Protein AF-A0A836XLI6-F1 (afdb_monomer)

Structure (mmCIF, N/CA/C/O backbone):
data_AF-A0A836XLI6-F1
#
_entry.id   AF-A0A836XLI6-F1
#
loop_
_atom_site.group_PDB
_atom_site.id
_atom_site.type_symbol
_atom_site.label_atom_id
_atom_site.label_alt_id
_atom_site.label_comp_id
_atom_site.label_asym_id
_atom_site.label_entity_id
_atom_site.label_seq_id
_atom_site.pdbx_PDB_ins_code
_atom_site.Cartn_x
_atom_site.Cartn_y
_atom_site.Cartn_z
_atom_site.occupancy
_atom_site.B_iso_or_equiv
_atom_site.auth_seq_id
_atom_site.auth_comp_id
_atom_site.auth_asym_id
_atom_site.auth_atom_id
_atom_site.pdbx_PDB_model_num
ATOM 1 N N . MET A 1 1 ? -6.931 20.296 6.540 1.00 57.06 1 MET A N 1
ATOM 2 C CA . MET A 1 1 ? -7.819 19.267 5.954 1.00 57.06 1 MET A CA 1
ATOM 3 C C . MET A 1 1 ? -8.195 18.285 7.064 1.00 57.06 1 MET A C 1
ATOM 5 O O . MET A 1 1 ? -7.883 17.111 6.977 1.00 57.06 1 MET A O 1
ATOM 9 N N . THR A 1 2 ? -8.775 18.793 8.158 1.00 67.94 2 THR A N 1
ATOM 10 C CA . THR A 1 2 ? -8.666 18.121 9.473 1.00 67.94 2 THR A CA 1
ATOM 11 C C . THR A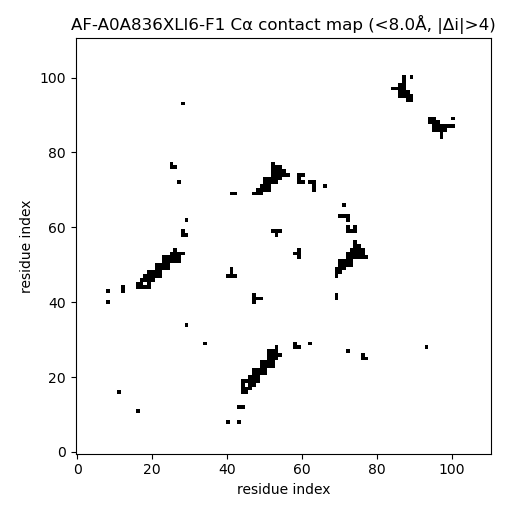 1 2 ? -10.036 17.875 10.111 1.00 67.94 2 THR A C 1
ATOM 13 O O . THR A 1 2 ? -10.339 16.750 10.477 1.00 67.94 2 THR A O 1
ATOM 16 N N . ILE A 1 3 ? -10.935 18.866 10.085 1.00 76.62 3 ILE A N 1
ATOM 17 C CA . ILE A 1 3 ? -12.250 18.778 10.752 1.00 76.62 3 ILE A CA 1
ATOM 18 C C . ILE A 1 3 ? -13.164 17.697 10.146 1.00 76.62 3 ILE A C 1
ATOM 20 O O . ILE A 1 3 ? -13.841 16.977 10.872 1.00 76.62 3 ILE A O 1
ATOM 24 N N . ILE A 1 4 ? -13.202 17.559 8.815 1.00 80.12 4 ILE A N 1
ATOM 25 C CA . ILE A 1 4 ? -14.083 16.571 8.160 1.00 80.12 4 ILE A CA 1
ATOM 26 C C . ILE A 1 4 ? -13.620 15.142 8.474 1.00 80.12 4 ILE A C 1
ATOM 28 O O . ILE A 1 4 ? -14.447 14.295 8.804 1.00 80.12 4 ILE A O 1
ATOM 32 N N . THR A 1 5 ? -12.310 14.888 8.414 1.00 86.62 5 THR A N 1
ATOM 3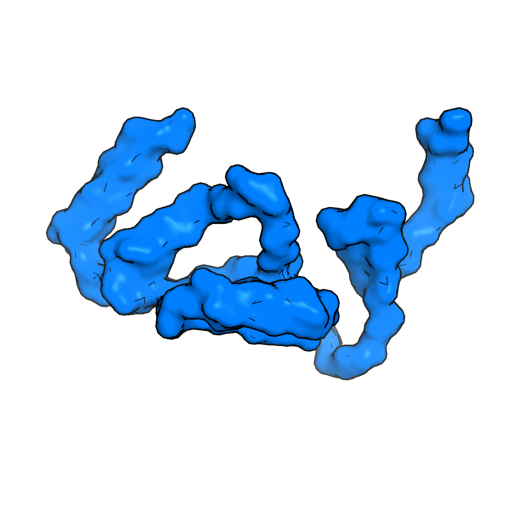3 C CA . THR A 1 5 ? -11.724 13.580 8.729 1.00 86.62 5 THR A CA 1
ATOM 34 C C . THR A 1 5 ? -11.951 13.221 10.194 1.00 86.62 5 THR A C 1
ATOM 36 O O . THR A 1 5 ? -12.430 12.130 10.484 1.00 86.62 5 THR A O 1
ATOM 39 N N . GLU A 1 6 ? -11.696 14.149 11.117 1.00 89.19 6 GLU A N 1
ATOM 40 C CA . GLU A 1 6 ? -11.934 13.948 12.551 1.00 89.19 6 GLU A CA 1
ATOM 41 C C . GLU A 1 6 ? -13.405 13.634 12.849 1.00 89.19 6 GLU A C 1
ATOM 43 O O . GLU A 1 6 ? -13.694 12.663 13.550 1.00 89.19 6 GLU A O 1
ATOM 48 N N . ASN A 1 7 ? -14.338 14.389 12.259 1.00 93.88 7 ASN A N 1
ATOM 49 C CA . ASN A 1 7 ? -15.774 14.150 12.420 1.00 93.88 7 ASN A CA 1
ATOM 50 C C . ASN A 1 7 ? -16.193 12.781 11.875 1.00 93.88 7 ASN A C 1
ATOM 52 O O . ASN A 1 7 ? -17.010 12.098 12.489 1.00 93.88 7 ASN A O 1
ATOM 56 N N . PHE A 1 8 ? -15.634 12.361 10.738 1.00 93.31 8 PHE A N 1
ATOM 57 C CA . PHE A 1 8 ? -15.926 11.0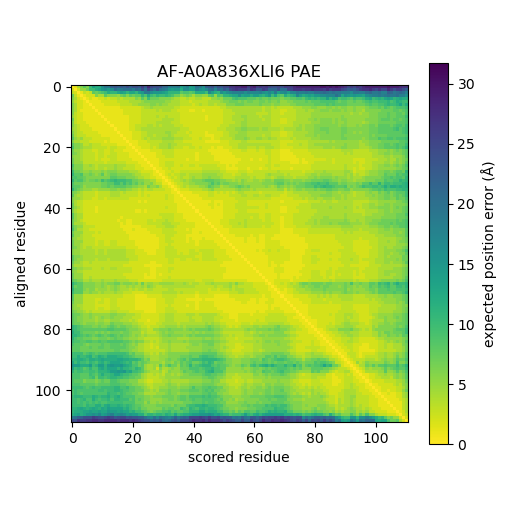53 10.161 1.00 93.31 8 PHE A CA 1
ATOM 58 C C . PHE A 1 8 ? -15.395 9.908 11.033 1.00 93.31 8 PHE A C 1
ATOM 60 O O . PHE A 1 8 ? -16.112 8.944 11.290 1.00 93.31 8 PHE A O 1
ATOM 67 N N . LEU A 1 9 ? -14.170 10.027 11.549 1.00 94.31 9 LEU A N 1
ATOM 68 C CA . LEU A 1 9 ? -13.590 9.033 12.454 1.00 94.31 9 LEU A CA 1
ATOM 69 C C . LEU A 1 9 ? -14.363 8.949 13.778 1.00 94.31 9 LEU A C 1
ATOM 71 O O . LEU A 1 9 ? -14.579 7.851 14.290 1.00 94.31 9 LEU A O 1
ATOM 75 N N . ALA A 1 10 ? -14.820 10.084 14.315 1.00 95.31 10 ALA A N 1
ATOM 76 C CA . ALA A 1 10 ? -15.686 10.122 15.493 1.00 95.31 10 ALA A CA 1
ATOM 77 C C . ALA A 1 10 ? -17.037 9.439 15.226 1.00 95.31 10 ALA A C 1
ATOM 79 O O . ALA A 1 10 ? -17.460 8.590 16.008 1.00 95.31 10 ALA A O 1
ATOM 80 N N . PHE A 1 11 ? -17.663 9.736 14.084 1.00 95.88 11 PHE A N 1
ATOM 81 C CA . PHE A 1 11 ? -18.897 9.086 13.650 1.00 95.88 11 PHE A CA 1
ATOM 82 C C . PHE A 1 11 ? -18.741 7.562 13.533 1.00 95.88 11 PHE A C 1
ATOM 84 O O . PHE A 1 11 ? -19.608 6.821 13.994 1.00 95.88 11 PHE A O 1
ATOM 91 N N . LEU A 1 12 ? -17.634 7.074 12.963 1.00 95.44 12 LEU A N 1
ATOM 92 C CA . LEU A 1 12 ? -17.371 5.636 12.856 1.00 95.44 12 LEU A CA 1
ATOM 93 C C . LEU A 1 12 ? -17.192 4.978 14.227 1.00 95.44 12 LEU A C 1
ATOM 95 O O . LEU A 1 12 ? -17.747 3.908 14.458 1.00 95.44 12 LEU A O 1
ATOM 99 N N . LYS A 1 13 ? -16.476 5.630 15.149 1.00 95.12 13 LYS A N 1
ATOM 100 C CA . LYS A 1 13 ? -16.319 5.142 16.529 1.00 95.12 13 LYS A CA 1
ATOM 101 C C . LYS A 1 13 ? -17.656 5.023 17.260 1.00 95.12 13 LYS A C 1
ATOM 103 O O . LYS A 1 13 ? -17.821 4.109 18.057 1.00 95.12 13 LYS A O 1
ATOM 108 N N . GLU A 1 14 ? -18.593 5.932 17.007 1.00 97.31 14 GLU A N 1
ATOM 109 C CA . GLU A 1 14 ? -19.912 5.918 17.645 1.00 97.31 14 GLU A CA 1
ATOM 110 C C . GLU A 1 14 ? -20.857 4.889 17.011 1.00 97.31 14 GLU A C 1
ATOM 112 O O . GLU A 1 14 ? -21.543 4.151 17.715 1.00 97.31 14 GLU A O 1
ATOM 117 N N . THR A 1 15 ? -20.899 4.830 15.680 1.00 97.56 15 THR A N 1
ATOM 118 C CA . THR A 1 15 ? -21.930 4.072 14.954 1.00 97.56 15 THR A CA 1
ATOM 119 C C . THR A 1 15 ? -21.515 2.658 14.569 1.00 97.56 15 THR A C 1
ATOM 121 O O . THR A 1 15 ? -22.375 1.792 14.417 1.00 97.56 15 THR A O 1
ATOM 124 N N . ALA A 1 16 ? -20.215 2.410 14.410 1.00 96.88 16 ALA A N 1
ATOM 125 C CA . ALA A 1 16 ? -19.673 1.123 13.994 1.00 96.88 16 ALA A CA 1
ATOM 126 C C . ALA A 1 16 ? -18.295 0.849 14.641 1.00 96.88 16 ALA A C 1
ATOM 128 O O . ALA A 1 16 ? -17.317 0.628 13.921 1.00 96.88 16 ALA A O 1
ATOM 129 N N . PRO A 1 17 ? -18.196 0.838 15.988 1.00 95.94 17 PRO A N 1
ATOM 130 C CA . PRO A 1 17 ? -16.921 0.687 16.701 1.00 95.94 17 PRO A CA 1
ATOM 131 C C . PRO A 1 17 ? -16.178 -0.609 16.355 1.00 95.94 17 PRO A C 1
ATOM 133 O O . PRO A 1 17 ? -14.950 -0.635 16.354 1.00 95.94 17 PRO A O 1
ATOM 136 N N . ASP A 1 18 ? -16.917 -1.665 16.015 1.00 96.06 18 ASP A N 1
ATOM 137 C CA . ASP A 1 18 ? -16.364 -2.987 15.717 1.00 96.06 18 ASP A CA 1
ATOM 138 C C . ASP A 1 18 ? -16.196 -3.254 14.215 1.00 96.06 18 ASP A C 1
ATOM 140 O O . ASP A 1 18 ? -15.916 -4.394 13.830 1.00 96.06 18 ASP A O 1
ATOM 144 N N . LEU A 1 19 ? -16.369 -2.237 13.357 1.00 96.19 19 LEU A N 1
ATOM 145 C CA . LEU A 1 19 ? -16.247 -2.382 11.907 1.00 96.19 19 LEU A CA 1
ATOM 146 C C . LEU A 1 19 ? -14.900 -3.016 11.538 1.00 96.19 19 LEU A C 1
ATOM 148 O O . LEU A 1 19 ? -13.835 -2.426 11.722 1.00 96.19 19 LEU A O 1
ATOM 152 N N . ALA A 1 20 ? -14.970 -4.220 10.977 1.00 96.19 20 ALA A N 1
ATOM 153 C CA . ALA A 1 20 ? -13.823 -4.899 10.404 1.00 96.19 20 ALA A CA 1
ATOM 154 C C . ALA A 1 20 ? -13.593 -4.392 8.977 1.00 96.19 20 ALA A C 1
ATOM 156 O O . ALA A 1 20 ? -14.464 -4.507 8.113 1.00 96.19 20 ALA A O 1
ATOM 157 N N . LEU A 1 21 ? -12.408 -3.842 8.733 1.00 94.88 21 LEU A N 1
ATOM 158 C CA . LEU A 1 21 ? -11.997 -3.305 7.440 1.00 94.88 21 LEU A CA 1
ATOM 159 C C . LEU A 1 21 ? -10.601 -3.825 7.109 1.00 94.88 21 LEU A C 1
ATOM 161 O O . LEU A 1 21 ? -9.741 -3.910 7.980 1.00 94.88 21 LEU A O 1
ATOM 165 N N . THR A 1 22 ? -10.350 -4.159 5.849 1.00 97.06 22 THR A N 1
ATOM 166 C CA . THR A 1 22 ? -8.996 -4.443 5.365 1.00 97.06 22 THR A CA 1
ATOM 167 C C . THR A 1 22 ? -8.705 -3.546 4.177 1.00 97.06 22 THR A C 1
ATOM 169 O O . THR A 1 22 ? -9.393 -3.617 3.161 1.00 97.06 22 THR A O 1
ATOM 172 N N . THR A 1 23 ? -7.695 -2.697 4.325 1.00 96.62 23 THR A N 1
ATOM 173 C CA . THR A 1 23 ? -7.226 -1.777 3.290 1.00 96.62 23 THR A CA 1
ATOM 174 C C . THR A 1 23 ? -6.009 -2.372 2.600 1.00 96.62 23 THR A C 1
ATOM 176 O O . THR A 1 23 ? -5.116 -2.897 3.264 1.00 96.62 23 THR A O 1
ATOM 179 N N . LEU A 1 24 ? -5.974 -2.279 1.271 1.00 97.12 24 LEU A N 1
ATOM 180 C CA . LEU A 1 24 ? -4.802 -2.624 0.472 1.00 97.12 24 LEU A CA 1
ATOM 181 C C . LEU A 1 24 ? -4.082 -1.337 0.064 1.00 97.12 24 LEU A C 1
ATOM 183 O O . LEU A 1 24 ? -4.702 -0.464 -0.542 1.00 97.12 24 LEU A O 1
ATOM 187 N N . GLU A 1 25 ? -2.794 -1.233 0.374 1.00 96.12 25 GLU A N 1
ATOM 188 C CA . GLU A 1 25 ? -1.939 -0.108 -0.021 1.00 96.12 25 GLU A CA 1
ATOM 189 C C . GLU A 1 25 ? -0.904 -0.588 -1.043 1.00 96.12 25 GLU A C 1
ATOM 191 O O . GLU A 1 25 ? -0.079 -1.452 -0.744 1.00 96.12 25 GLU A O 1
ATOM 196 N N . ILE A 1 26 ? -0.979 -0.077 -2.275 1.00 94.44 26 ILE A N 1
ATOM 197 C CA . ILE A 1 26 ? -0.129 -0.526 -3.385 1.00 94.44 26 ILE A CA 1
ATOM 198 C C . ILE A 1 26 ? 0.926 0.540 -3.660 1.00 94.44 26 ILE A C 1
ATOM 200 O O . ILE A 1 26 ? 0.578 1.644 -4.068 1.00 94.44 26 ILE A O 1
ATOM 204 N N . GLY A 1 27 ? 2.201 0.195 -3.469 1.00 92.31 27 GLY A N 1
ATOM 205 C CA . GLY A 1 27 ? 3.293 1.166 -3.495 1.00 92.31 27 GLY A CA 1
ATOM 206 C C . GLY A 1 27 ? 3.386 1.929 -2.176 1.00 92.31 27 GLY A C 1
ATOM 207 O O . GLY A 1 27 ? 3.325 3.153 -2.172 1.00 92.31 27 GLY A O 1
ATOM 208 N N . ALA A 1 28 ? 3.520 1.200 -1.065 1.00 94.31 28 ALA A N 1
ATOM 209 C CA . ALA A 1 28 ? 3.499 1.730 0.304 1.00 94.31 28 ALA A CA 1
ATOM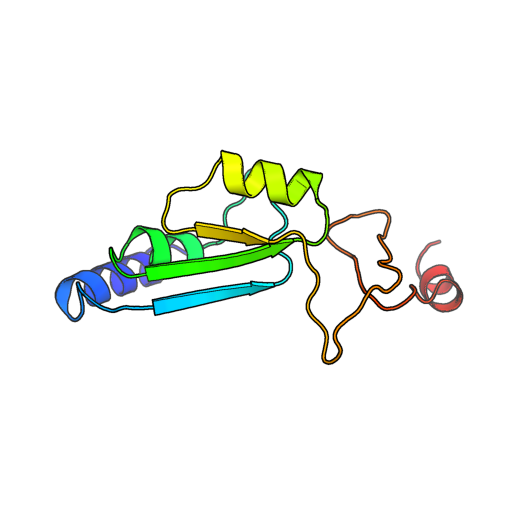 210 C C . ALA A 1 28 ? 4.786 2.482 0.713 1.00 94.31 28 ALA A C 1
ATOM 212 O O . ALA A 1 28 ? 5.220 2.426 1.865 1.00 94.31 28 ALA A O 1
ATOM 213 N N . ARG A 1 29 ? 5.451 3.146 -0.236 1.00 90.31 29 ARG A N 1
ATOM 214 C CA . ARG A 1 29 ? 6.763 3.753 -0.022 1.00 90.31 29 ARG A CA 1
ATOM 215 C C . ARG A 1 29 ? 6.687 4.844 1.039 1.00 90.31 29 ARG A C 1
ATOM 217 O O . ARG A 1 29 ? 6.009 5.852 0.864 1.00 90.31 29 ARG A O 1
ATOM 224 N N . LYS A 1 30 ? 7.481 4.695 2.100 1.00 88.69 30 LYS A N 1
ATOM 225 C CA . LYS A 1 30 ? 7.615 5.717 3.141 1.00 88.69 30 LYS A CA 1
ATOM 226 C C . LYS A 1 30 ? 8.260 6.982 2.571 1.00 88.69 30 LYS A C 1
ATOM 228 O O . LYS A 1 30 ? 9.388 6.944 2.075 1.00 88.69 30 LYS A O 1
ATOM 233 N N . ILE A 1 31 ? 7.571 8.113 2.697 1.00 86.69 31 ILE A N 1
ATOM 234 C CA . ILE A 1 31 ? 8.111 9.444 2.405 1.00 86.69 31 ILE A CA 1
ATOM 235 C C . ILE A 1 31 ? 8.447 10.114 3.740 1.00 86.69 31 ILE A C 1
ATOM 237 O O . ILE A 1 31 ? 7.636 10.155 4.664 1.00 86.69 31 ILE A O 1
ATOM 241 N N . ALA A 1 32 ? 9.684 10.592 3.881 1.00 84.81 32 ALA A N 1
ATOM 242 C CA . ALA A 1 32 ? 10.161 11.148 5.142 1.00 84.81 32 ALA A CA 1
ATOM 243 C C . ALA A 1 32 ? 9.323 12.363 5.579 1.00 84.81 32 ALA A C 1
ATOM 245 O O . ALA A 1 32 ? 9.199 13.336 4.842 1.00 84.81 32 ALA A O 1
ATOM 246 N N . GLY A 1 33 ? 8.798 12.316 6.807 1.00 84.44 33 GLY A N 1
ATOM 247 C CA . GLY A 1 33 ? 7.958 13.380 7.367 1.00 84.44 33 GLY A CA 1
ATOM 248 C C . GLY A 1 33 ? 6.492 13.325 6.933 1.00 84.44 33 GLY A C 1
ATOM 249 O O . GLY A 1 33 ? 5.713 14.173 7.364 1.00 84.44 33 GLY A O 1
ATOM 250 N N . GLU A 1 34 ? 6.109 12.329 6.137 1.00 86.31 34 GLU A N 1
ATOM 251 C CA . GLU A 1 34 ? 4.742 12.145 5.667 1.00 86.31 34 GLU A CA 1
ATOM 252 C C . GLU A 1 34 ? 4.147 10.844 6.212 1.00 86.31 34 GLU A C 1
ATOM 254 O O . GLU A 1 34 ? 4.832 9.870 6.526 1.00 86.31 34 GLU A O 1
ATOM 259 N N . THR A 1 35 ? 2.834 10.852 6.395 1.00 87.12 35 THR A N 1
ATOM 260 C CA . THR A 1 35 ? 2.045 9.673 6.740 1.00 87.12 35 THR A CA 1
ATOM 261 C C . THR A 1 35 ? 0.760 9.766 5.955 1.00 87.12 35 THR A C 1
ATOM 263 O O . THR A 1 35 ? 0.141 10.833 5.901 1.00 87.12 35 THR A O 1
ATOM 266 N N . GLU A 1 36 ? 0.356 8.650 5.366 1.00 90.25 36 GLU A N 1
ATOM 267 C CA . GLU A 1 36 ? -0.864 8.604 4.587 1.00 90.25 36 GLU A CA 1
ATOM 268 C C . GLU A 1 36 ? -2.076 8.929 5.475 1.00 90.25 36 GLU A C 1
ATOM 270 O O . GLU A 1 36 ? -2.288 8.276 6.504 1.00 90.25 36 GLU A O 1
ATOM 275 N N . PRO A 1 37 ? -2.918 9.917 5.116 1.00 89.62 37 PRO A N 1
ATOM 276 C CA . PRO A 1 37 ? -4.037 10.330 5.963 1.00 89.62 37 PRO A CA 1
ATOM 277 C C . PRO A 1 37 ? -5.002 9.187 6.305 1.00 89.62 37 PRO A C 1
ATOM 279 O O . PRO A 1 37 ? -5.591 9.170 7.386 1.00 89.62 37 PRO A O 1
ATOM 282 N N . PHE A 1 38 ? -5.149 8.200 5.415 1.00 90.31 38 PHE A N 1
ATOM 283 C CA . PHE A 1 38 ? -6.020 7.048 5.647 1.00 90.31 38 PHE A CA 1
ATOM 284 C C . PHE A 1 38 ? -5.471 6.066 6.694 1.00 90.31 38 PHE A C 1
ATOM 286 O O . PHE A 1 38 ? -6.247 5.270 7.224 1.00 90.31 38 PHE A O 1
ATOM 293 N N . HIS A 1 39 ? -4.193 6.146 7.090 1.00 93.75 39 HIS A N 1
ATOM 294 C CA . HIS A 1 39 ? -3.669 5.378 8.230 1.00 93.75 39 HIS A CA 1
ATOM 295 C C . HIS A 1 39 ? -4.397 5.739 9.534 1.00 93.75 39 HIS A C 1
ATOM 297 O O . HIS A 1 39 ? -4.547 4.891 10.413 1.00 93.75 39 HIS A O 1
ATOM 303 N N . GLN A 1 40 ? -4.941 6.960 9.649 1.00 93.19 40 GLN A N 1
ATOM 304 C CA . GLN A 1 40 ? -5.760 7.362 10.799 1.00 93.19 40 GLN A CA 1
ATOM 305 C C . GLN A 1 40 ? -7.029 6.516 10.951 1.00 93.19 40 GLN A C 1
ATOM 307 O O . GLN A 1 40 ? -7.469 6.294 12.077 1.00 93.19 40 GLN A O 1
ATOM 312 N N . LEU A 1 41 ? -7.605 6.021 9.849 1.00 93.56 41 LEU A N 1
ATOM 313 C CA . LEU A 1 41 ? -8.759 5.120 9.884 1.00 93.56 41 LEU A CA 1
ATOM 314 C C . LEU A 1 41 ? -8.386 3.777 10.516 1.00 93.56 41 LEU A C 1
ATOM 316 O O . LEU A 1 41 ? -9.108 3.282 11.380 1.00 93.56 41 LEU A O 1
ATOM 320 N N . ILE A 1 42 ? -7.233 3.231 10.123 1.00 95.75 42 ILE A N 1
ATOM 321 C CA . ILE A 1 42 ? -6.718 1.957 10.636 1.00 95.75 42 ILE A CA 1
ATOM 322 C C . ILE A 1 42 ? -6.424 2.070 12.132 1.00 95.75 42 ILE A C 1
ATOM 324 O O . ILE A 1 42 ? -6.898 1.260 12.918 1.00 95.75 42 ILE A O 1
ATOM 328 N N . ASN A 1 43 ? -5.756 3.151 12.537 1.00 93.44 43 ASN A N 1
ATOM 329 C CA . ASN A 1 43 ? -5.439 3.430 13.940 1.00 93.44 43 ASN A CA 1
ATOM 330 C C . ASN A 1 43 ? -6.672 3.774 14.802 1.00 93.44 43 ASN A C 1
ATOM 332 O O . ASN A 1 43 ? -6.581 3.820 16.027 1.00 93.44 43 ASN A O 1
ATOM 336 N N . THR A 1 44 ? -7.817 4.076 14.182 1.00 94.19 44 THR A N 1
ATOM 337 C CA . THR A 1 44 ? -9.058 4.472 14.870 1.00 94.19 44 THR A CA 1
ATOM 338 C C . THR A 1 44 ? -9.916 3.270 15.245 1.00 94.19 44 THR A C 1
ATOM 340 O O . THR A 1 44 ? -10.516 3.283 16.321 1.00 94.19 44 THR A O 1
ATOM 343 N N . LEU A 1 45 ? -10.009 2.271 14.366 1.00 95.44 45 LEU A N 1
ATOM 344 C CA . LEU A 1 45 ? -10.895 1.120 14.530 1.00 95.44 45 LEU A CA 1
ATOM 345 C C . LEU A 1 45 ? -10.083 -0.120 14.932 1.00 95.44 45 LEU A C 1
ATOM 347 O O . LEU A 1 45 ? -9.158 -0.486 14.209 1.00 95.44 45 LEU A O 1
ATOM 351 N N . PRO A 1 46 ? -10.440 -0.824 16.020 1.00 95.31 46 PRO A N 1
ATOM 352 C CA . PRO A 1 46 ? -9.652 -1.949 16.533 1.00 95.31 46 PRO A CA 1
ATOM 353 C C . PRO A 1 46 ? -9.577 -3.135 15.559 1.00 95.31 46 PRO A C 1
ATOM 355 O O . PRO A 1 46 ? -8.605 -3.886 15.566 1.00 95.31 46 PRO A O 1
ATOM 358 N N . ASN A 1 47 ? -10.593 -3.294 14.704 1.00 96.62 47 ASN A N 1
ATOM 359 C CA . ASN A 1 47 ? -10.688 -4.386 13.733 1.00 96.62 47 ASN A CA 1
ATOM 360 C C . ASN A 1 47 ? -10.288 -3.964 12.310 1.00 96.62 47 ASN A C 1
ATOM 362 O O . ASN A 1 47 ? -10.446 -4.751 11.371 1.00 96.62 47 ASN A O 1
ATOM 366 N N . ALA A 1 48 ? -9.787 -2.739 12.127 1.00 97.06 48 ALA A N 1
ATOM 367 C CA . ALA A 1 48 ? -9.234 -2.311 10.852 1.00 97.06 48 ALA A CA 1
ATOM 368 C C . ALA A 1 48 ? -7.801 -2.829 10.684 1.00 97.06 48 ALA A C 1
ATOM 370 O O . ALA A 1 48 ? -7.032 -2.911 11.641 1.00 97.06 48 ALA A O 1
ATOM 371 N N . LYS A 1 49 ? -7.446 -3.192 9.455 1.00 98.06 49 LYS A N 1
ATOM 372 C CA . LYS A 1 49 ? -6.123 -3.700 9.092 1.00 98.06 49 LYS A CA 1
ATOM 373 C C . LYS A 1 49 ? -5.650 -3.088 7.787 1.00 98.06 49 LYS A C 1
ATOM 375 O O . LYS A 1 49 ? -6.466 -2.767 6.920 1.00 98.06 49 LYS A O 1
ATOM 380 N N . LEU A 1 50 ? -4.338 -3.002 7.632 1.00 98.12 50 LEU A N 1
ATOM 381 C CA . LEU A 1 50 ? -3.685 -2.609 6.396 1.00 98.12 50 LEU A CA 1
ATOM 382 C C . LEU A 1 50 ? -2.748 -3.711 5.912 1.00 98.12 50 LEU A C 1
ATOM 384 O O . LEU A 1 50 ? -1.922 -4.221 6.667 1.00 98.12 50 LEU A O 1
ATOM 388 N N . VAL A 1 51 ? -2.869 -4.039 4.630 1.00 98.06 51 VAL A N 1
ATOM 389 C CA . VAL A 1 51 ? -1.949 -4.908 3.899 1.00 98.06 51 VAL A CA 1
ATOM 390 C C . VAL A 1 51 ? -1.271 -4.058 2.831 1.00 98.06 51 VAL A C 1
ATOM 392 O O . VAL A 1 51 ? -1.903 -3.659 1.851 1.00 98.06 51 VAL A O 1
ATOM 395 N N . GLY A 1 52 ? 0.002 -3.750 3.048 1.00 97.38 52 GLY A N 1
ATOM 396 C CA . GLY A 1 52 ? 0.803 -2.914 2.166 1.00 97.38 52 GLY A CA 1
ATOM 397 C C . GLY A 1 52 ? 1.729 -3.729 1.270 1.00 97.38 52 GLY A C 1
ATOM 398 O O . GLY A 1 52 ? 2.220 -4.791 1.651 1.00 97.38 52 GLY A O 1
ATOM 399 N N . PHE A 1 53 ? 1.993 -3.213 0.078 1.00 97.00 53 PHE A N 1
ATOM 400 C CA . PHE A 1 53 ? 2.913 -3.796 -0.892 1.00 97.00 53 PHE A CA 1
ATOM 401 C C . PHE A 1 53 ? 3.978 -2.762 -1.259 1.00 97.00 53 PHE A C 1
ATOM 403 O O . PHE A 1 53 ? 3.660 -1.730 -1.852 1.00 97.00 53 PHE A O 1
ATOM 410 N N . GLU A 1 54 ? 5.234 -3.044 -0.918 1.00 95.62 54 GLU A N 1
ATOM 411 C CA . GLU A 1 54 ? 6.404 -2.242 -1.294 1.00 95.62 54 GLU A CA 1
ATOM 412 C C . GLU A 1 54 ? 7.444 -3.185 -1.904 1.00 95.62 54 GLU A C 1
ATOM 414 O O . GLU A 1 54 ? 7.965 -4.024 -1.182 1.00 95.62 54 GLU A O 1
ATOM 419 N N . PRO A 1 55 ? 7.738 -3.112 -3.210 1.00 93.81 55 PRO A N 1
ATOM 420 C CA . PRO A 1 55 ? 8.619 -4.078 -3.866 1.00 93.81 55 PRO A CA 1
ATOM 421 C C . PRO A 1 55 ? 10.089 -4.002 -3.431 1.00 93.81 55 PRO A C 1
ATOM 423 O O . PRO A 1 55 ? 10.794 -4.997 -3.585 1.00 93.81 55 PRO A O 1
ATOM 426 N N . ASP A 1 56 ? 10.561 -2.872 -2.895 1.00 92.38 56 ASP A N 1
ATOM 427 C CA . ASP A 1 56 ? 11.909 -2.785 -2.330 1.00 92.38 56 ASP A CA 1
ATOM 428 C C . ASP A 1 56 ? 11.978 -3.510 -0.973 1.00 92.38 56 ASP A C 1
ATOM 430 O O . ASP A 1 56 ? 11.299 -3.148 -0.010 1.00 92.38 56 ASP A O 1
ATOM 434 N N . GLU A 1 57 ? 12.814 -4.549 -0.884 1.00 94.31 57 GLU A N 1
ATOM 435 C CA . GLU A 1 57 ? 12.930 -5.387 0.316 1.00 94.31 57 GLU A CA 1
ATOM 436 C C . GLU A 1 57 ? 13.394 -4.611 1.558 1.00 94.31 57 GLU A C 1
ATOM 438 O O . GLU A 1 57 ? 12.947 -4.903 2.672 1.00 94.31 57 GLU A O 1
ATOM 443 N N . TYR A 1 58 ? 14.281 -3.627 1.392 1.00 93.88 58 TYR A N 1
ATOM 444 C CA . TYR A 1 58 ? 14.817 -2.845 2.503 1.00 93.88 58 TYR A CA 1
ATOM 445 C C . TYR A 1 58 ? 13.774 -1.856 3.022 1.00 93.88 58 TYR A C 1
ATOM 447 O O . TYR A 1 58 ? 13.503 -1.837 4.223 1.00 93.88 58 TYR A O 1
ATOM 455 N N . ALA A 1 59 ? 13.122 -1.113 2.130 1.00 93.25 59 ALA A N 1
ATOM 456 C CA . ALA A 1 59 ? 12.036 -0.203 2.467 1.00 93.25 59 ALA A CA 1
ATOM 457 C C . ALA A 1 59 ? 10.849 -0.959 3.086 1.00 93.25 59 ALA A C 1
ATOM 459 O O . ALA A 1 59 ? 10.309 -0.539 4.108 1.00 93.25 59 ALA A O 1
ATOM 460 N N . CYS A 1 60 ? 10.484 -2.124 2.541 1.00 96.31 60 CYS A N 1
ATOM 461 C CA . CYS A 1 60 ? 9.444 -2.980 3.110 1.00 96.31 60 CYS A CA 1
ATOM 462 C C . CYS A 1 60 ? 9.799 -3.468 4.522 1.00 96.31 60 CYS A C 1
ATOM 464 O O . CYS A 1 60 ? 8.933 -3.582 5.397 1.00 96.31 60 CYS A O 1
ATOM 466 N N . LYS A 1 61 ? 11.073 -3.780 4.768 1.00 96.75 61 LYS A N 1
ATOM 467 C CA . LYS A 1 61 ? 11.538 -4.169 6.098 1.00 96.75 61 LYS A CA 1
ATOM 468 C C . LYS A 1 61 ? 11.445 -3.006 7.084 1.00 96.75 61 LYS A C 1
ATOM 470 O O . LYS A 1 61 ? 10.973 -3.225 8.195 1.00 96.75 61 LYS A O 1
ATOM 475 N N . GLU A 1 62 ? 11.854 -1.804 6.686 1.00 95.19 62 GLU A N 1
ATOM 476 C CA . GLU A 1 62 ? 11.720 -0.595 7.511 1.00 95.19 62 GLU A CA 1
ATOM 477 C C . GLU A 1 62 ? 10.253 -0.314 7.863 1.00 95.19 62 GLU A C 1
ATOM 479 O O . GLU A 1 62 ? 9.937 -0.079 9.028 1.00 95.19 62 GLU A O 1
ATOM 484 N N . LEU A 1 63 ? 9.337 -0.439 6.895 1.00 95.25 63 LEU A N 1
ATOM 485 C CA . LEU A 1 63 ? 7.897 -0.278 7.126 1.00 95.25 63 LEU A CA 1
ATOM 486 C C . LEU A 1 63 ? 7.372 -1.218 8.216 1.00 95.25 63 LEU A C 1
ATOM 488 O O . LEU A 1 63 ? 6.681 -0.768 9.124 1.00 95.25 63 LEU A O 1
ATOM 492 N N . ASN A 1 64 ? 7.727 -2.506 8.159 1.00 96.44 64 ASN A N 1
ATOM 493 C CA . ASN A 1 64 ? 7.289 -3.481 9.163 1.00 96.44 64 ASN A CA 1
ATOM 494 C C . ASN A 1 64 ? 7.939 -3.270 10.542 1.00 96.44 64 ASN A C 1
ATOM 496 O O . ASN A 1 64 ? 7.359 -3.656 11.552 1.00 96.44 64 ASN A O 1
ATOM 500 N N . GLN A 1 65 ? 9.148 -2.703 10.608 1.00 95.31 65 GLN A N 1
ATOM 501 C CA . GLN A 1 65 ? 9.817 -2.421 11.885 1.00 95.31 65 GLN A CA 1
ATOM 502 C C . GLN A 1 65 ? 9.144 -1.280 12.652 1.00 95.31 65 GLN A C 1
ATOM 504 O O . GLN A 1 65 ? 9.113 -1.309 13.881 1.00 95.31 65 GLN A O 1
ATOM 509 N N . ASP A 1 66 ? 8.593 -0.309 11.926 1.00 87.62 66 ASP A N 1
ATOM 510 C CA . ASP A 1 66 ? 7.973 0.888 12.493 1.00 87.62 66 ASP A CA 1
ATOM 511 C C . ASP A 1 66 ? 6.457 0.744 12.724 1.00 87.62 66 ASP A C 1
ATOM 513 O O . ASP A 1 66 ? 5.822 1.656 13.260 1.00 87.62 66 ASP A O 1
ATOM 517 N N . SER A 1 67 ? 5.850 -0.368 12.300 1.00 91.88 67 SER A N 1
ATOM 518 C CA . SER A 1 67 ? 4.397 -0.519 12.253 1.00 91.88 67 SER A CA 1
ATOM 519 C C . SER A 1 67 ? 3.801 -1.289 13.433 1.00 91.88 67 SER A C 1
ATOM 521 O O . SER A 1 67 ? 4.446 -2.150 14.025 1.00 91.88 67 SER A O 1
ATOM 523 N N . SER A 1 68 ? 2.533 -1.013 13.753 1.00 93.69 68 SER A N 1
ATOM 524 C CA . SER A 1 68 ? 1.766 -1.809 14.719 1.00 93.69 68 SER A CA 1
ATOM 525 C C . SER A 1 68 ? 1.249 -3.115 14.103 1.00 93.69 68 SER A C 1
ATOM 527 O O . SER A 1 68 ? 1.231 -3.270 12.884 1.00 93.69 68 SER A O 1
ATOM 529 N N . ASP A 1 69 ? 0.722 -4.015 14.938 1.00 95.12 69 ASP A N 1
ATOM 530 C CA . ASP A 1 69 ? 0.157 -5.310 14.516 1.00 95.12 69 ASP A CA 1
ATOM 531 C C . ASP A 1 69 ? -1.041 -5.201 13.545 1.00 95.12 69 ASP A C 1
ATOM 533 O O . ASP A 1 69 ? -1.458 -6.195 12.946 1.00 95.12 69 ASP A O 1
ATOM 537 N N . GLN A 1 70 ? -1.632 -4.010 13.389 1.00 97.12 70 GLN A N 1
ATOM 538 C CA . GLN A 1 70 ? -2.711 -3.768 12.423 1.00 97.12 70 GLN A CA 1
ATOM 539 C C . GLN A 1 70 ? -2.198 -3.584 10.988 1.00 97.12 70 GLN A C 1
ATOM 541 O O . GLN A 1 70 ? -2.998 -3.610 10.052 1.00 97.12 70 GLN A O 1
ATOM 546 N N . PHE A 1 71 ? -0.893 -3.401 10.805 1.00 97.69 71 PHE A N 1
ATOM 547 C CA . PHE A 1 71 ? -0.255 -3.163 9.519 1.00 97.69 71 PHE A CA 1
ATOM 548 C C . PHE A 1 71 ? 0.669 -4.335 9.193 1.00 97.69 71 PHE A C 1
ATOM 550 O O . PHE A 1 71 ? 1.357 -4.881 10.052 1.00 97.69 71 PHE A O 1
ATOM 557 N N . SER A 1 72 ? 0.681 -4.753 7.936 1.00 97.94 72 SER A N 1
ATOM 558 C CA . SER A 1 72 ? 1.601 -5.778 7.449 1.00 97.94 72 SER A CA 1
ATOM 559 C C . SER A 1 72 ? 2.025 -5.428 6.036 1.00 97.94 72 SER A C 1
ATOM 561 O O . SER A 1 72 ? 1.167 -5.205 5.182 1.00 97.94 72 SER A O 1
ATOM 563 N N . TYR A 1 73 ? 3.332 -5.393 5.784 1.00 98.12 73 TYR A N 1
ATOM 564 C CA . TYR A 1 73 ? 3.880 -5.034 4.477 1.00 98.12 73 TYR A CA 1
ATOM 565 C C . TYR A 1 73 ? 4.608 -6.211 3.836 1.00 98.12 73 TYR A C 1
ATOM 567 O O . TYR A 1 73 ? 5.316 -6.960 4.515 1.00 98.12 73 TYR A O 1
ATOM 575 N N . TYR A 1 74 ? 4.454 -6.349 2.521 1.00 97.81 74 TYR A N 1
ATOM 576 C CA . TYR A 1 74 ? 5.016 -7.440 1.733 1.00 97.81 74 TYR A CA 1
ATOM 577 C C . TYR A 1 74 ? 5.973 -6.916 0.652 1.00 97.81 74 TYR A C 1
ATOM 579 O O . TYR A 1 74 ? 5.600 -5.983 -0.071 1.00 97.81 74 TYR A O 1
ATOM 587 N N . PRO A 1 75 ? 7.159 -7.542 0.486 1.00 96.50 75 PRO A N 1
ATOM 588 C CA . PRO A 1 75 ? 8.168 -7.139 -0.488 1.00 96.50 75 PRO A CA 1
ATOM 589 C C . PRO A 1 75 ? 7.803 -7.630 -1.895 1.00 96.50 75 PRO A C 1
ATOM 591 O O . PRO A 1 75 ? 8.443 -8.517 -2.459 1.00 96.50 75 PRO A O 1
ATOM 594 N N . THR A 1 76 ? 6.660 -7.200 -2.429 1.00 94.88 76 THR A N 1
ATOM 595 C CA . THR A 1 76 ? 6.107 -7.761 -3.670 1.00 94.88 76 THR A CA 1
ATOM 596 C C . THR A 1 76 ? 5.305 -6.721 -4.439 1.00 94.88 76 THR A C 1
ATOM 598 O O . THR A 1 76 ? 4.412 -6.087 -3.8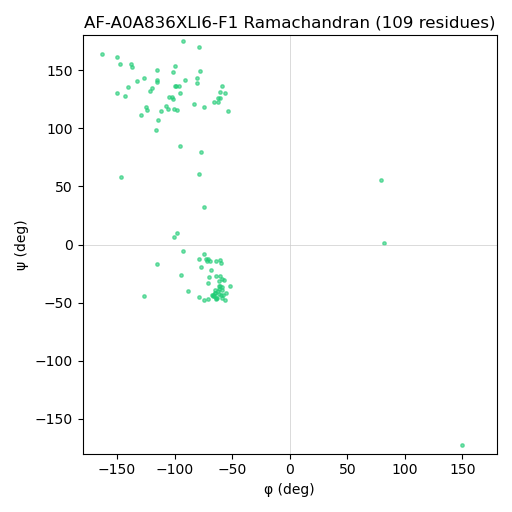89 1.00 94.88 76 THR A O 1
ATOM 601 N N . ALA A 1 77 ? 5.586 -6.575 -5.735 1.00 93.19 77 ALA A N 1
ATOM 602 C CA . ALA A 1 77 ? 4.744 -5.803 -6.646 1.00 93.19 77 ALA A CA 1
ATOM 603 C C . ALA A 1 77 ? 3.499 -6.605 -7.060 1.00 93.19 77 ALA A C 1
ATOM 605 O O . ALA A 1 77 ? 3.551 -7.828 -7.194 1.00 93.19 77 ALA A O 1
ATOM 606 N N . LEU A 1 78 ? 2.387 -5.915 -7.323 1.00 92.44 78 LEU A N 1
ATOM 607 C CA . LEU A 1 78 ? 1.165 -6.548 -7.820 1.00 92.44 78 LEU A CA 1
ATOM 608 C C . LEU A 1 78 ? 1.109 -6.574 -9.351 1.00 92.44 78 LEU A C 1
ATOM 610 O O . LEU A 1 78 ? 1.493 -5.620 -10.023 1.00 92.44 78 LEU A O 1
ATOM 614 N N . SER A 1 79 ? 0.594 -7.677 -9.888 1.00 91.25 79 SER A N 1
ATOM 615 C CA . SER A 1 79 ? 0.450 -7.937 -11.321 1.00 91.25 79 SER A CA 1
ATOM 616 C C . SER A 1 79 ? -0.760 -8.844 -11.571 1.00 91.25 79 SER A C 1
ATOM 618 O O . SER A 1 79 ? -1.231 -9.527 -10.661 1.00 91.25 79 SER A O 1
ATOM 620 N N . ASP A 1 80 ? -1.256 -8.875 -12.808 1.00 92.62 80 ASP A N 1
ATOM 621 C CA . ASP A 1 80 ? -2.272 -9.834 -13.263 1.00 92.62 80 ASP A CA 1
ATOM 622 C C . ASP A 1 80 ? -1.715 -11.265 -13.392 1.00 92.62 80 ASP A C 1
ATOM 624 O O . ASP A 1 80 ? -2.473 -12.227 -13.533 1.00 92.62 80 ASP A O 1
ATOM 628 N N . LYS A 1 81 ? -0.386 -11.414 -13.335 1.00 92.88 81 LYS A N 1
ATOM 629 C CA . LYS A 1 81 ? 0.337 -12.683 -13.443 1.00 92.88 81 LYS A CA 1
ATOM 630 C C . LYS A 1 81 ? 1.283 -12.880 -12.270 1.00 92.88 81 LYS A C 1
ATOM 632 O O . LYS A 1 81 ? 1.955 -11.952 -11.829 1.00 92.88 81 LYS A O 1
ATOM 637 N N . GLN A 1 82 ? 1.402 -14.128 -11.829 1.00 94.88 82 GLN A N 1
ATOM 638 C CA . GLN A 1 82 ? 2.404 -14.530 -10.849 1.00 94.88 82 GLN A CA 1
ATOM 639 C C . GLN A 1 82 ? 3.765 -14.752 -11.522 1.00 94.88 82 GLN A C 1
ATOM 641 O O . GLN A 1 82 ? 3.839 -15.348 -12.597 1.00 94.88 82 GLN A O 1
ATOM 646 N N . GLY A 1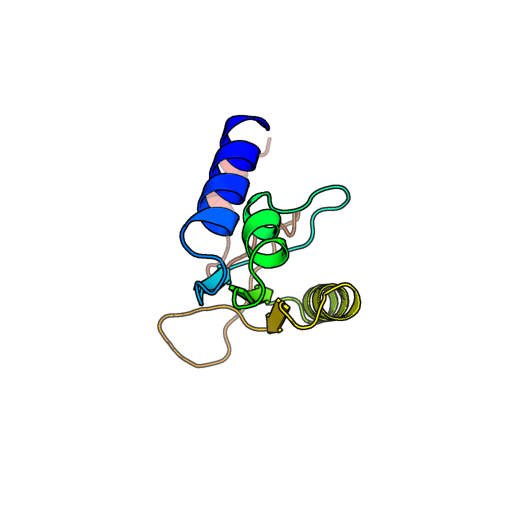 83 ? 4.842 -14.315 -10.871 1.00 94.56 83 GLY A N 1
ATOM 647 C CA . GLY A 1 83 ? 6.211 -14.579 -11.304 1.00 94.56 83 GLY A CA 1
ATOM 648 C C . GLY A 1 83 ? 7.177 -13.467 -10.915 1.00 94.56 83 GLY A C 1
ATOM 649 O O . GLY A 1 83 ? 6.824 -12.539 -10.192 1.00 94.56 83 GLY A O 1
ATOM 650 N N . THR A 1 84 ? 8.401 -13.573 -11.423 1.00 93.88 84 THR A N 1
ATOM 651 C CA . THR A 1 84 ? 9.423 -12.530 -11.316 1.00 93.88 84 THR A CA 1
ATOM 652 C C . THR A 1 84 ? 9.477 -11.751 -12.623 1.00 93.88 84 THR A C 1
ATOM 654 O O . THR A 1 84 ? 9.464 -12.342 -13.704 1.00 93.88 84 THR A O 1
ATOM 657 N N . ALA A 1 85 ? 9.558 -10.430 -12.529 1.00 92.06 85 ALA A N 1
ATOM 658 C CA . ALA A 1 85 ? 9.710 -9.537 -13.667 1.00 92.06 85 ALA A CA 1
ATOM 659 C C . ALA A 1 85 ? 10.730 -8.440 -13.329 1.00 92.06 85 ALA A C 1
ATOM 661 O O . ALA A 1 85 ? 10.926 -8.149 -12.146 1.00 92.06 85 ALA A O 1
ATOM 662 N N . PRO A 1 86 ? 11.382 -7.830 -14.335 1.00 91.94 86 PRO A N 1
ATOM 663 C CA . PRO A 1 86 ? 12.177 -6.632 -14.114 1.00 91.94 86 PRO A CA 1
ATOM 664 C C . PRO A 1 86 ? 11.327 -5.537 -13.463 1.00 91.94 86 PRO A C 1
ATOM 666 O O . PRO A 1 86 ? 10.230 -5.233 -13.933 1.00 91.94 86 PRO A O 1
ATOM 669 N N . PHE A 1 87 ? 11.846 -4.953 -12.386 1.00 89.62 87 PHE A N 1
ATOM 670 C CA . PHE A 1 87 ? 11.273 -3.776 -11.748 1.00 89.62 87 PHE A CA 1
ATOM 671 C C . PHE A 1 87 ? 12.174 -2.585 -12.060 1.00 89.62 87 PHE A C 1
ATOM 673 O O . PHE A 1 87 ? 13.369 -2.602 -11.763 1.00 89.62 87 PHE A O 1
ATOM 680 N N . TYR A 1 88 ? 11.617 -1.588 -12.735 1.00 90.50 88 TYR A N 1
ATOM 681 C CA . TYR A 1 88 ? 12.345 -0.419 -13.196 1.00 90.50 88 TYR A CA 1
ATOM 682 C C . TYR A 1 88 ? 12.142 0.723 -12.213 1.00 90.50 88 TYR A C 1
ATOM 684 O O . TYR A 1 88 ? 11.036 1.240 -12.057 1.00 90.50 88 TYR A O 1
ATOM 692 N N . GLU A 1 89 ? 13.232 1.141 -11.588 1.00 86.81 89 GLU A N 1
ATOM 693 C CA . GLU A 1 89 ? 13.276 2.314 -10.727 1.00 86.81 89 GLU A CA 1
ATOM 694 C C . GLU A 1 89 ? 13.766 3.519 -11.526 1.00 86.81 89 GLU A C 1
ATOM 696 O O . GLU A 1 89 ? 14.710 3.426 -12.317 1.00 86.81 89 GLU A O 1
ATOM 701 N N . THR A 1 90 ? 13.117 4.666 -11.347 1.00 83.56 90 THR A N 1
ATOM 702 C CA . THR A 1 90 ? 13.632 5.929 -11.884 1.00 83.56 90 THR A CA 1
ATOM 703 C C . THR A 1 90 ? 14.485 6.648 -10.837 1.00 83.56 90 THR A C 1
ATOM 705 O O . THR A 1 90 ? 14.580 6.222 -9.690 1.00 83.56 90 THR A O 1
ATOM 708 N N . VAL A 1 91 ? 15.102 7.771 -11.224 1.00 82.94 91 VAL A N 1
ATOM 709 C CA . VAL A 1 91 ? 15.939 8.598 -10.330 1.00 82.94 91 VAL A CA 1
ATOM 710 C C . VAL A 1 91 ? 15.217 8.964 -9.028 1.00 82.94 91 VAL A C 1
ATOM 712 O O . VAL A 1 91 ? 15.841 9.021 -7.972 1.00 82.94 91 VAL A O 1
ATOM 715 N N . HIS A 1 92 ? 13.906 9.202 -9.098 1.00 80.81 92 HIS A N 1
ATOM 716 C CA . HIS A 1 92 ? 13.072 9.383 -7.918 1.00 80.81 92 HIS A CA 1
ATOM 717 C C . HIS A 1 92 ? 12.333 8.076 -7.640 1.00 80.81 92 HIS A C 1
ATOM 719 O O . HIS A 1 92 ? 11.494 7.678 -8.445 1.00 80.81 92 HIS A O 1
ATOM 725 N N . PRO A 1 93 ? 12.578 7.414 -6.502 1.00 73.88 93 PRO A N 1
ATOM 726 C CA . PRO A 1 93 ? 12.080 6.062 -6.291 1.00 73.88 93 PRO A CA 1
ATOM 727 C C . PRO A 1 93 ? 10.570 5.996 -5.997 1.00 73.88 93 PRO A C 1
ATOM 729 O O . PRO A 1 93 ? 9.985 4.919 -6.010 1.00 73.88 93 PRO A O 1
ATOM 732 N N . MET A 1 94 ? 9.917 7.150 -5.806 1.00 82.12 94 MET A N 1
ATOM 733 C CA . MET A 1 94 ? 8.450 7.281 -5.866 1.00 82.12 94 MET A CA 1
ATOM 734 C C . MET A 1 94 ? 7.883 6.973 -7.264 1.00 82.12 94 MET A C 1
ATOM 736 O O . MET A 1 94 ? 6.682 6.785 -7.424 1.00 82.12 94 MET A O 1
ATOM 740 N N . CYS A 1 95 ? 8.742 6.929 -8.283 1.00 84.44 95 CYS A N 1
ATOM 741 C CA . CYS A 1 95 ? 8.407 6.601 -9.656 1.00 84.44 95 CYS A CA 1
ATOM 742 C C . CYS A 1 95 ? 9.133 5.308 -10.040 1.00 84.44 95 CYS A C 1
ATOM 744 O O . CYS A 1 95 ? 10.317 5.316 -10.391 1.00 84.44 95 CYS A O 1
ATOM 746 N N . SER A 1 96 ? 8.411 4.197 -9.977 1.00 88.06 96 SER A N 1
ATOM 747 C CA . SER A 1 96 ? 8.901 2.865 -10.320 1.00 88.06 96 SER A CA 1
ATOM 748 C C . SER A 1 96 ? 7.773 2.021 -10.918 1.00 88.06 96 SER A C 1
ATOM 750 O O . SER A 1 96 ? 6.589 2.324 -10.746 1.00 88.06 96 SER A O 1
ATOM 752 N N . SER A 1 97 ? 8.114 1.018 -11.729 1.00 88.62 97 SER A N 1
ATOM 753 C CA . SER A 1 97 ? 7.114 0.218 -12.441 1.00 88.62 97 SER A CA 1
ATOM 754 C C . SER A 1 97 ? 7.667 -1.100 -12.979 1.00 88.62 97 SER A C 1
ATOM 756 O O . SER A 1 97 ? 8.868 -1.263 -13.158 1.00 88.62 97 SER A O 1
ATOM 758 N N . LEU A 1 98 ? 6.767 -2.019 -13.337 1.00 89.88 98 LEU A N 1
ATOM 759 C CA . LEU A 1 98 ? 7.080 -3.181 -14.179 1.00 89.88 98 LEU A CA 1
ATOM 760 C C . LEU A 1 98 ? 7.300 -2.802 -15.657 1.00 89.88 98 LEU A C 1
ATOM 762 O O . LEU A 1 98 ? 7.773 -3.621 -16.442 1.00 89.88 98 LEU A O 1
ATOM 766 N N . TYR A 1 99 ? 6.944 -1.575 -16.053 1.00 89.31 99 TYR A N 1
ATOM 767 C CA . TYR A 1 99 ? 7.133 -1.073 -17.411 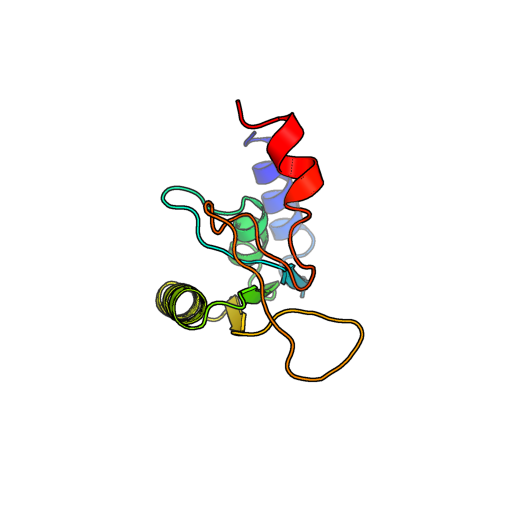1.00 89.31 99 TYR A CA 1
ATOM 768 C C . TYR A 1 99 ? 8.434 -0.283 -17.532 1.00 89.31 99 TYR A C 1
ATOM 770 O O . TYR A 1 99 ? 8.682 0.644 -16.759 1.00 89.31 99 TYR A O 1
ATOM 778 N N . GLU A 1 100 ? 9.234 -0.615 -18.546 1.00 90.88 100 GLU A N 1
ATOM 779 C CA . GLU A 1 100 ? 10.457 0.124 -18.847 1.00 90.88 100 GLU A CA 1
ATOM 780 C C . GLU A 1 100 ? 10.136 1.596 -19.181 1.00 90.88 100 GLU A C 1
ATOM 782 O O . GLU A 1 100 ? 9.258 1.869 -20.012 1.00 90.88 100 GLU A O 1
ATOM 787 N N . PRO A 1 101 ? 10.844 2.570 -18.577 1.00 88.44 101 PRO A N 1
ATOM 788 C CA . PRO A 1 101 ? 10.673 3.977 -18.907 1.00 88.44 101 PRO A CA 1
ATOM 789 C C . PRO A 1 101 ? 10.947 4.268 -20.388 1.00 88.44 101 PRO A C 1
ATOM 791 O O . PRO A 1 101 ? 11.961 3.860 -20.954 1.00 88.44 101 PRO A O 1
ATOM 794 N N . ASN A 1 102 ? 10.090 5.073 -21.020 1.00 90.56 102 ASN A N 1
ATOM 795 C CA . ASN A 1 102 ? 10.281 5.490 -22.411 1.00 90.56 102 ASN A CA 1
ATOM 796 C C . ASN A 1 102 ? 11.358 6.588 -22.521 1.00 90.56 102 ASN A C 1
ATOM 798 O O . ASN A 1 102 ? 11.052 7.778 -22.645 1.00 90.56 102 ASN A O 1
ATOM 802 N N . ALA A 1 103 ? 12.632 6.193 -22.480 1.00 88.12 103 ALA A N 1
ATOM 803 C CA . ALA A 1 103 ? 13.764 7.118 -22.529 1.00 88.12 103 ALA A CA 1
ATOM 804 C C . ALA A 1 103 ? 13.753 8.062 -23.755 1.00 88.12 103 ALA A C 1
ATOM 806 O O . ALA A 1 103 ? 14.020 9.253 -23.572 1.00 88.12 103 ALA A O 1
ATOM 807 N N . PRO A 1 104 ? 13.415 7.619 -24.988 1.00 90.56 104 PRO A N 1
ATOM 808 C CA . PRO A 1 104 ? 13.278 8.527 -26.131 1.00 90.56 104 PRO A CA 1
ATOM 809 C C . PRO A 1 104 ? 12.238 9.637 -25.930 1.00 90.56 104 PRO A C 1
ATOM 811 O O . PRO A 1 104 ? 12.471 10.771 -26.346 1.00 90.56 104 PRO A O 1
ATOM 814 N N . PHE A 1 105 ? 11.101 9.332 -25.299 1.00 90.06 105 PHE A N 1
ATOM 815 C CA . PHE A 1 105 ? 10.070 10.325 -24.997 1.00 90.06 105 PHE A CA 1
ATOM 816 C C . PHE A 1 105 ? 10.522 11.292 -23.900 1.00 90.06 105 PHE A C 1
ATOM 818 O O . PHE A 1 105 ? 10.415 12.503 -24.080 1.00 90.06 105 PHE A O 1
ATOM 825 N N . LEU A 1 106 ? 11.090 10.775 -22.805 1.00 86.19 106 LEU A N 1
ATOM 826 C CA . LEU A 1 106 ? 11.559 11.580 -21.671 1.00 86.19 106 LEU A CA 1
ATOM 827 C C . LEU A 1 106 ? 12.629 12.608 -22.080 1.00 86.19 106 LEU A C 1
ATOM 829 O O . LEU A 1 106 ? 12.600 13.748 -21.619 1.00 86.19 106 LEU A O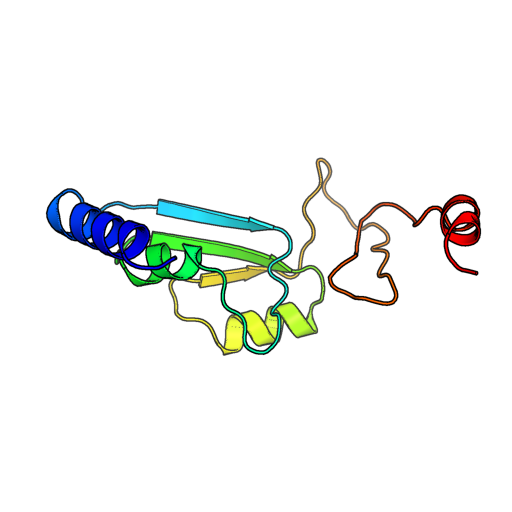 1
ATOM 833 N N . LYS A 1 107 ? 13.515 12.256 -23.022 1.00 88.50 107 LYS A N 1
ATOM 834 C CA . LYS A 1 107 ? 14.530 13.171 -23.583 1.00 88.50 107 LYS A CA 1
ATOM 835 C C . LYS A 1 107 ? 13.956 14.419 -24.267 1.00 88.50 107 LYS A C 1
ATOM 837 O O . LYS A 1 107 ? 14.702 15.359 -24.500 1.00 88.50 107 LYS A O 1
ATOM 842 N N . ARG A 1 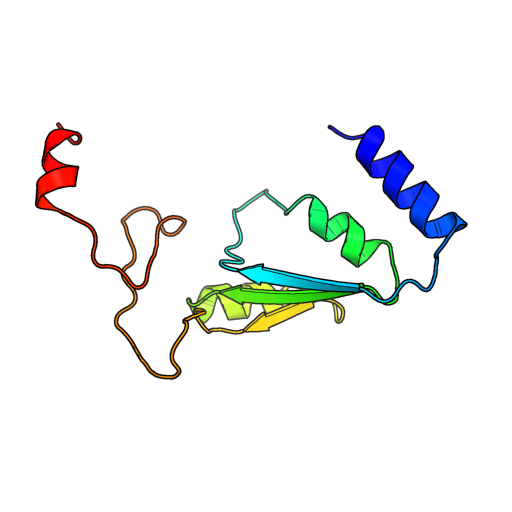108 ? 12.662 14.453 -24.605 1.00 91.38 108 ARG A N 1
ATOM 843 C CA . ARG A 1 108 ? 12.018 15.644 -25.192 1.00 91.38 108 ARG A CA 1
ATOM 844 C C . ARG A 1 108 ? 11.710 16.734 -24.164 1.00 91.38 108 ARG A C 1
ATOM 846 O O . ARG A 1 108 ? 11.483 17.869 -24.565 1.00 91.38 108 ARG A O 1
ATOM 853 N N . TYR A 1 109 ? 11.670 16.382 -22.878 1.00 85.12 109 TYR A N 1
ATOM 854 C CA . TYR A 1 109 ? 11.250 17.271 -21.788 1.00 85.12 109 TYR A CA 1
ATOM 855 C C . TYR A 1 109 ? 12.377 17.579 -20.794 1.00 85.12 109 TYR A C 1
ATOM 857 O O . TYR A 1 109 ? 12.281 18.558 -20.061 1.00 85.12 109 TYR A O 1
ATOM 865 N N . ASN A 1 110 ? 13.450 16.784 -20.807 1.00 63.75 110 ASN A N 1
ATOM 866 C CA . ASN A 1 110 ? 14.669 17.026 -20.038 1.00 63.75 110 ASN A CA 1
ATOM 867 C C . ASN A 1 110 ? 15.699 17.746 -20.926 1.00 63.75 110 ASN A C 1
ATOM 869 O O . ASN A 1 110 ? 16.512 17.084 -21.576 1.00 63.75 110 ASN A O 1
ATOM 873 N N . GLY A 1 111 ? 15.598 19.079 -21.000 1.00 53.44 111 GLY A N 1
ATOM 874 C CA . GLY A 1 111 ? 16.666 19.954 -21.502 1.00 53.44 111 GLY A CA 1
ATOM 875 C C . GLY A 1 111 ? 17.757 20.161 -20.461 1.00 53.44 111 GLY A C 1
ATOM 876 O O . GLY A 1 111 ? 17.404 20.206 -19.262 1.00 53.44 111 GLY A O 1
#

Solvent-accessible surface area (backbone atoms only — not comparable to full-atom values): 6886 Å² total; per-residue (Å²): 140,55,68,68,58,52,52,49,54,51,49,39,54,73,77,45,50,72,49,72,44,79,45,78,38,83,69,57,71,84,50,92,98,60,74,68,76,69,53,56,56,39,78,67,26,86,46,21,30,38,45,29,20,20,57,51,58,66,64,22,49,51,52,52,72,76,47,57,94,48,48,47,54,36,62,42,75,89,67,102,64,90,82,89,73,72,74,41,71,46,99,55,73,94,45,59,38,75,61,78,79,62,60,79,64,52,58,76,76,62,127

Nearest PDB structures (foldseek):
  3fte-assembly1_A  TM=5.530E-01  e=6.802E-02  Aquifex aeolicus VF5
  6d6y-assembly1_A  TM=5.022E-01  e=1.523E-01  Moorena bouillonii
  1xdo-assembly1_A  TM=4.259E-01  e=8.741E-01  Escherichia coli
  4mq6-assembly1_B  TM=3.109E-01  e=5.841E-01  Mycobacterium tuberculosis
  7wsx-assembly1_B  TM=3.034E-01  e=4.689E+00  Methanothermobacter marburgensis

Foldseek 3Di:
DPVVLVVVLVVCCVPPQADAAEAEAAQCADDPPDDDSCVVNLVSHPRYAYEYEHLDPVRQVVDVVPDDPRYHYDNDHDDPDDDDADKDADPDNSDIDSDDDPVVVVVVVPD

Secondary structure (DSSP, 8-state):
--HHHHHHHHHHHHH-TT--EEEEEES-PPPTT---TTHHHHHHSTTEEEEEE-S-HHHHHHHHHH--TTEEEES----SS-S----EE-SSTTSEESSPP-HHHHTTT--

Radius of gyration: 17.64 Å; Cα contacts (8 Å, |Δi|>4): 129; chains: 1; bounding box: 39×34×44 Å

Mean predicted aligned error: 4.97 Å

pLDDT: mean 91.08, std 7.67, range [53.44, 98.12]

Sequence (111 aa):
MTIITENFLAFLKETAPDLALTTLEIGARKIAGETEPFHQLINTLPNAKLVGFEPDEYACKELNQDSSDQFSYYPTALSDKQGTAPFYETVHPMCSSLYEPNAPFLKRYNG